Protein AF-A0A838Y4W2-F1 (afdb_monomer_lite)

InterPro domains:
  IPR001387 Cro/C1-type, helix-turn-helix domain [PF01381] (4-53)
  IPR001387 Cro/C1-type, helix-turn-helix domain [PS50943] (4-53)
  IPR001387 Cro/C1-type, helix-turn-helix domain [cd00093] (3-53)
  IPR010982 Lambda repressor-like, DNA-binding domain superfamily [G3DSA:1.10.260.40] (1-65)
  IPR010982 Lambda repressor-like, DNA-binding domain superfamily [SSF47413] (4-65)

Foldseek 3Di:
DQVVQVHDLVRLCVQQVPPDSPQVVCVVVVNDADDPVSQCSNCVSSVHDSVVSVLVSCCSPPVVVSCVVPVD

Radius of gyration: 12.48 Å; chains: 1; bounding box: 28×23×33 Å

Secondary structure (DSSP, 8-state):
--GGGT--HHHHHHHHT-S-HHHHHHHHTTSSPPPGGGHHHHHHHTT--HHHHHHHHHHHH-HHHHHHHH--

Sequence 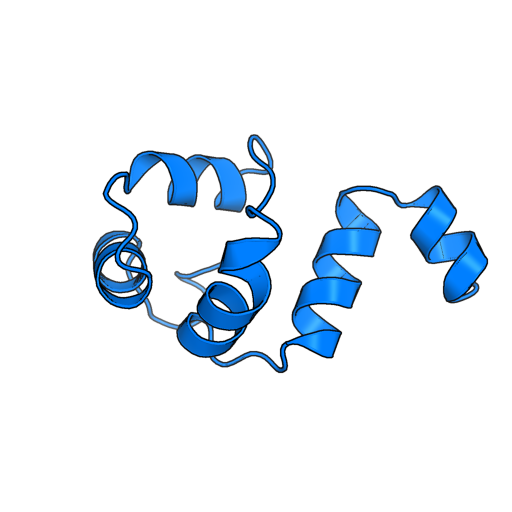(72 aa):
MARQRGLTQKELSKLLELECYTMISGVENGNNRVPPEALVSWAKALRVNPSEFAKRLLSHYEPRYFEAIFGK

Organism: NCBI:txid992267

Structure (mmCIF, N/CA/C/O backbone):
data_AF-A0A838Y4W2-F1
#
_entry.id   AF-A0A838Y4W2-F1
#
loop_
_atom_site.group_PDB
_atom_site.id
_atom_site.type_symbol
_atom_site.label_atom_id
_atom_site.label_alt_id
_atom_site.label_comp_id
_atom_site.label_asym_id
_atom_site.label_entity_id
_atom_site.label_seq_id
_atom_site.pdbx_PDB_ins_code
_atom_site.Cartn_x
_atom_site.Cartn_y
_atom_site.Cartn_z
_atom_site.occupancy
_atom_site.B_iso_or_equiv
_atom_site.auth_seq_id
_atom_site.auth_comp_id
_atom_site.auth_asym_id
_atom_site.auth_atom_id
_atom_site.pdbx_PDB_model_num
ATOM 1 N N . MET A 1 1 ? -7.913 7.817 -3.407 1.00 65.62 1 MET A N 1
ATOM 2 C CA . MET A 1 1 ? -7.797 6.359 -3.161 1.00 65.62 1 MET A CA 1
ATOM 3 C C . MET A 1 1 ? -8.847 5.874 -2.154 1.00 65.62 1 MET A C 1
ATOM 5 O O . MET A 1 1 ? -9.564 4.924 -2.442 1.00 65.62 1 MET A O 1
ATOM 9 N N . ALA A 1 2 ? -9.000 6.562 -1.020 1.00 65.69 2 ALA A N 1
ATOM 10 C CA . ALA A 1 2 ? -9.982 6.298 0.033 1.00 65.69 2 ALA A CA 1
ATOM 11 C C . ALA A 1 2 ? -11.424 6.628 -0.391 1.00 65.69 2 ALA A C 1
ATOM 13 O O . ALA A 1 2 ? -12.325 5.806 -0.236 1.00 65.69 2 ALA A O 1
ATOM 14 N N . ARG A 1 3 ? -11.635 7.790 -1.031 1.00 63.62 3 ARG A N 1
ATOM 15 C CA . ARG A 1 3 ? -12.970 8.231 -1.491 1.00 63.62 3 ARG A CA 1
ATOM 16 C C . ARG A 1 3 ? -13.614 7.275 -2.496 1.00 63.62 3 ARG A C 1
ATOM 18 O O . ARG A 1 3 ? -14.813 7.044 -2.440 1.00 63.62 3 ARG A O 1
ATOM 25 N N . GLN A 1 4 ? -12.809 6.664 -3.369 1.00 67.62 4 GLN A N 1
ATOM 26 C CA . GLN A 1 4 ? -13.271 5.642 -4.322 1.00 67.62 4 GLN A CA 1
ATOM 27 C C . GLN A 1 4 ? -13.744 4.350 -3.632 1.00 67.62 4 GLN A C 1
ATOM 29 O O . GLN A 1 4 ? -14.390 3.519 -4.259 1.00 67.62 4 GLN A O 1
ATOM 34 N N . ARG A 1 5 ? -13.420 4.173 -2.346 1.00 70.44 5 ARG A N 1
ATOM 35 C CA . ARG A 1 5 ? -13.830 3.044 -1.503 1.00 70.44 5 ARG A CA 1
ATOM 36 C C . ARG A 1 5 ? -14.885 3.436 -0.463 1.00 70.44 5 ARG A C 1
ATOM 38 O O . ARG A 1 5 ? -15.169 2.643 0.427 1.00 70.44 5 ARG A O 1
ATOM 45 N N . GLY A 1 6 ? -15.456 4.640 -0.570 1.00 74.75 6 GLY A N 1
ATOM 46 C CA . GLY A 1 6 ? -16.458 5.153 0.367 1.00 74.75 6 GLY A CA 1
ATOM 47 C C . GLY A 1 6 ? -15.896 5.542 1.736 1.00 74.75 6 GLY A C 1
ATOM 48 O O . GLY A 1 6 ? -16.673 5.724 2.663 1.00 74.75 6 GLY A O 1
ATOM 49 N N . LEU A 1 7 ? -14.569 5.665 1.873 1.00 76.25 7 LEU A N 1
ATOM 50 C CA . LEU A 1 7 ? -13.919 6.073 3.118 1.00 76.25 7 LEU A CA 1
ATOM 51 C C . LEU A 1 7 ? -13.531 7.550 3.063 1.00 76.25 7 LEU A C 1
ATOM 53 O O . LEU A 1 7 ? -12.921 8.022 2.095 1.00 76.25 7 LEU A O 1
ATOM 57 N N . THR A 1 8 ? -13.823 8.276 4.136 1.00 80.19 8 THR A N 1
ATOM 58 C CA . THR A 1 8 ? -13.221 9.586 4.382 1.00 80.19 8 THR A CA 1
ATOM 59 C C . THR A 1 8 ? -11.763 9.417 4.818 1.00 80.19 8 THR A C 1
ATOM 61 O O . THR A 1 8 ? -11.370 8.409 5.406 1.00 80.19 8 THR A O 1
ATOM 64 N N . GLN A 1 9 ? -10.928 10.429 4.567 1.00 68.25 9 GLN A N 1
ATOM 65 C CA . GLN A 1 9 ? -9.518 10.415 4.986 1.00 68.25 9 GLN A CA 1
ATOM 66 C C . GLN A 1 9 ? -9.365 10.250 6.510 1.00 68.25 9 GLN A C 1
ATOM 68 O O . GLN A 1 9 ? -8.424 9.613 6.978 1.00 68.25 9 GLN A O 1
ATOM 73 N N . LYS A 1 10 ? -10.325 10.773 7.286 1.00 71.19 10 LYS A N 1
ATOM 74 C CA . LYS A 1 10 ? -10.375 10.653 8.750 1.00 71.19 10 LYS A CA 1
ATOM 75 C C . LYS A 1 10 ? -10.669 9.220 9.204 1.00 71.19 10 LYS A C 1
ATOM 77 O O . LYS A 1 10 ? -10.072 8.755 10.169 1.00 71.19 10 LYS A O 1
ATOM 82 N N . GLU A 1 11 ? -11.564 8.517 8.514 1.00 73.12 11 GLU A N 1
ATOM 83 C CA . GLU A 1 11 ? -11.842 7.099 8.785 1.00 73.12 11 GLU A CA 1
ATOM 84 C C . GLU A 1 11 ? -10.650 6.219 8.415 1.00 73.12 11 GLU A C 1
ATOM 86 O O . GLU A 1 11 ? -10.298 5.319 9.172 1.00 73.12 11 GLU A O 1
ATOM 91 N N . LEU A 1 12 ? -9.976 6.524 7.304 1.00 74.44 12 LEU A N 1
ATOM 92 C CA . LEU A 1 12 ? -8.768 5.806 6.909 1.00 74.44 12 LEU A CA 1
ATOM 93 C C . LEU A 1 12 ? -7.613 6.022 7.906 1.00 74.44 12 LEU A C 1
ATOM 95 O O . LEU A 1 12 ? -6.928 5.065 8.243 1.00 74.44 12 LEU A O 1
ATOM 99 N N . SER A 1 13 ? -7.432 7.235 8.440 1.00 72.50 13 SER A N 1
ATOM 100 C CA . SER A 1 13 ? -6.431 7.512 9.489 1.00 72.50 13 SER A CA 1
ATOM 101 C C . SER A 1 13 ? -6.690 6.707 10.762 1.00 72.50 13 SER A C 1
ATOM 103 O O . SER A 1 13 ? -5.759 6.101 11.286 1.00 72.50 13 SER A O 1
ATOM 105 N N . LYS A 1 14 ? -7.951 6.613 11.206 1.00 73.25 14 LYS A N 1
ATOM 106 C CA . LYS A 1 14 ? -8.325 5.779 12.359 1.00 73.25 14 LYS A CA 1
ATOM 107 C C . LYS A 1 14 ? -8.044 4.293 12.132 1.00 73.25 14 LYS A C 1
ATOM 109 O O . LYS A 1 14 ? -7.609 3.620 13.053 1.00 73.25 14 LYS A O 1
ATOM 114 N N . LEU A 1 15 ? -8.294 3.791 10.923 1.00 71.62 15 LEU A N 1
ATOM 115 C CA . LEU A 1 15 ? -8.058 2.387 10.565 1.00 71.62 15 LEU A CA 1
ATOM 116 C C . LEU A 1 15 ? -6.576 2.019 10.466 1.00 71.62 15 LEU A C 1
ATOM 118 O O . LEU A 1 15 ? -6.235 0.844 10.568 1.00 71.62 15 LEU A O 1
ATOM 122 N N . LEU A 1 16 ? -5.717 3.000 10.208 1.00 70.94 16 LEU A N 1
ATOM 123 C CA . LEU A 1 16 ? -4.287 2.784 10.024 1.00 70.94 16 LEU A CA 1
ATOM 124 C C . LEU A 1 16 ? -3.469 3.093 11.277 1.00 70.94 16 LEU A C 1
ATOM 126 O O . LEU A 1 16 ? -2.257 2.922 11.227 1.00 70.94 16 LEU A O 1
ATOM 130 N N . GLU A 1 17 ? -4.107 3.572 12.354 1.00 66.00 17 GLU A N 1
ATOM 131 C CA . GLU A 1 17 ? -3.436 4.071 13.568 1.00 66.00 17 GLU A CA 1
ATOM 132 C C . GLU A 1 17 ? -2.323 5.091 13.252 1.00 66.00 17 GLU A C 1
ATOM 134 O O . GLU A 1 17 ? -1.385 5.293 14.015 1.00 66.00 17 GLU A O 1
ATOM 139 N N . LEU A 1 18 ? -2.426 5.760 12.098 1.00 61.62 18 LEU A N 1
ATOM 140 C CA . LEU A 1 18 ? -1.467 6.762 11.658 1.00 61.62 18 LEU A CA 1
ATOM 141 C C . LEU A 1 18 ? -1.883 8.106 12.248 1.00 61.62 18 LEU A C 1
ATOM 143 O O . LEU A 1 18 ? -2.941 8.639 11.899 1.00 61.62 18 LEU A O 1
ATOM 147 N N . GLU A 1 19 ? -1.019 8.672 13.090 1.00 51.00 19 GLU A N 1
ATOM 148 C CA . GLU A 1 19 ? -1.246 9.947 13.787 1.00 51.00 19 GLU A CA 1
ATOM 149 C C . GLU A 1 19 ? -1.430 11.156 12.847 1.00 51.00 19 GLU A C 1
ATOM 151 O O . GLU A 1 19 ? -1.911 12.206 13.271 1.00 51.00 19 GLU A O 1
ATOM 156 N N . CYS A 1 20 ? -1.130 11.028 11.550 1.00 55.31 20 CYS A N 1
ATOM 157 C CA . CYS A 1 20 ? -1.129 12.155 10.617 1.00 55.31 20 CYS A CA 1
ATOM 158 C C . CYS A 1 20 ? -2.053 11.929 9.412 1.00 55.31 20 CYS A C 1
ATOM 160 O O . CYS A 1 20 ? -1.659 11.358 8.394 1.00 55.31 20 CYS A O 1
ATOM 162 N N . TYR A 1 21 ? -3.268 12.485 9.472 1.00 53.47 21 TYR A N 1
ATOM 163 C CA . TYR A 1 21 ? -4.195 12.568 8.329 1.00 53.47 21 TYR A CA 1
ATOM 164 C C . TYR A 1 21 ? -3.589 13.292 7.102 1.00 53.47 21 TYR A C 1
ATOM 166 O O . TYR A 1 21 ? -4.028 13.081 5.971 1.00 53.47 21 TYR A O 1
ATOM 174 N N . THR A 1 22 ? -2.554 14.114 7.306 1.00 56.84 22 THR A N 1
ATOM 175 C CA . THR A 1 22 ? -1.783 14.800 6.256 1.00 56.84 22 THR A CA 1
ATOM 176 C C . THR A 1 22 ? -0.943 13.839 5.416 1.00 56.84 22 THR A C 1
ATOM 178 O O . THR A 1 22 ? -0.783 14.057 4.215 1.00 56.84 22 THR A O 1
ATOM 181 N N . MET A 1 23 ? -0.466 12.732 5.996 1.00 63.78 23 MET A N 1
ATOM 182 C CA . MET A 1 23 ? 0.237 11.698 5.232 1.00 63.78 23 MET A CA 1
ATOM 183 C C . MET A 1 23 ? -0.694 11.027 4.227 1.00 63.78 23 MET A C 1
ATOM 185 O O . MET A 1 23 ? -0.277 10.736 3.109 1.00 63.78 23 MET A O 1
ATOM 189 N N . ILE A 1 24 ? -1.969 10.853 4.585 1.00 69.00 24 ILE A N 1
ATOM 190 C CA . ILE A 1 24 ? -2.960 10.259 3.688 1.00 69.00 24 ILE A CA 1
ATOM 191 C C . ILE A 1 24 ? -3.205 11.155 2.479 1.00 69.00 24 ILE A C 1
ATOM 193 O O . ILE A 1 24 ? -3.172 10.659 1.358 1.00 69.00 24 ILE A 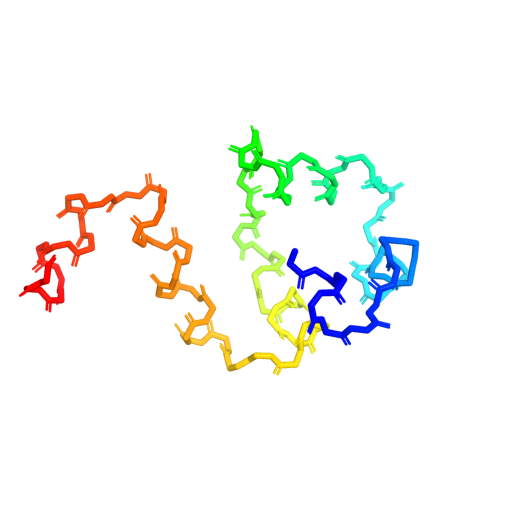O 1
ATOM 197 N N . SER A 1 25 ? -3.395 12.464 2.673 1.00 68.06 25 SER A N 1
ATOM 198 C CA . SER A 1 25 ? -3.603 13.369 1.533 1.00 68.06 25 SER A CA 1
ATOM 199 C C . SER A 1 25 ? -2.357 13.469 0.647 1.00 68.06 25 SER A C 1
ATOM 201 O O . SER A 1 25 ? -2.480 13.492 -0.575 1.00 68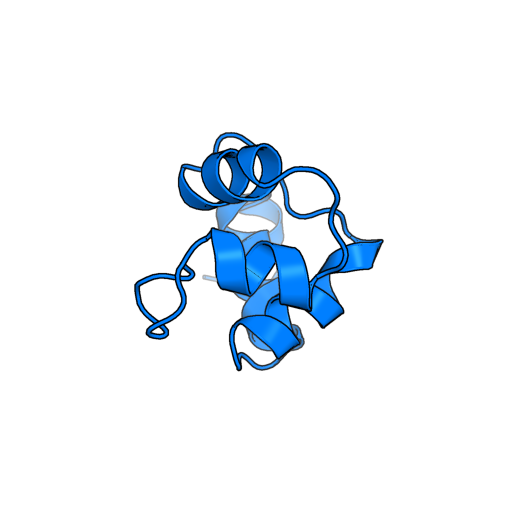.06 25 SER A O 1
ATOM 203 N N . GLY A 1 26 ? -1.157 13.444 1.239 1.00 72.50 26 GLY A N 1
ATOM 204 C CA . GLY A 1 26 ? 0.098 13.401 0.493 1.00 72.50 26 GLY A CA 1
ATOM 205 C C . GLY A 1 26 ? 0.221 12.145 -0.370 1.00 72.50 26 GLY A C 1
ATOM 206 O O . GLY A 1 26 ? 0.568 12.250 -1.541 1.00 72.50 26 GLY A O 1
ATOM 207 N N . VAL A 1 27 ? -0.127 10.972 0.166 1.00 74.12 27 VAL A N 1
ATOM 208 C CA . VAL A 1 27 ? -0.154 9.714 -0.601 1.00 74.12 27 VAL A CA 1
ATOM 209 C C . VAL A 1 27 ? -1.226 9.750 -1.689 1.00 74.12 27 VAL A C 1
ATOM 211 O O . VAL A 1 27 ? -0.964 9.365 -2.826 1.00 74.12 27 VAL A O 1
ATOM 214 N N . GLU A 1 28 ? -2.430 10.233 -1.378 1.00 73.56 28 GLU A N 1
ATOM 215 C CA . GLU A 1 28 ? -3.525 10.302 -2.351 1.00 73.56 28 GLU A CA 1
ATOM 216 C C . GLU A 1 28 ? -3.244 11.257 -3.515 1.00 73.56 28 GLU A C 1
ATOM 218 O O . GLU A 1 28 ? -3.721 11.002 -4.620 1.00 73.56 28 GLU A O 1
ATOM 223 N N . ASN A 1 29 ? -2.466 12.313 -3.273 1.00 74.44 29 ASN A N 1
ATOM 224 C CA . ASN A 1 29 ? -2.050 13.282 -4.285 1.00 74.44 29 ASN A CA 1
ATOM 225 C C . ASN A 1 29 ? -0.716 12.914 -4.963 1.00 74.44 29 ASN A C 1
ATOM 227 O O . ASN A 1 29 ? -0.256 13.655 -5.824 1.00 74.44 29 ASN A O 1
ATOM 231 N N . GLY A 1 30 ? -0.088 11.793 -4.584 1.00 71.69 30 GLY A N 1
ATOM 232 C CA . GLY A 1 30 ? 1.187 11.337 -5.151 1.00 71.69 30 GLY A CA 1
ATOM 233 C C . GLY A 1 30 ? 2.434 12.063 -4.631 1.00 71.69 30 GLY A C 1
ATOM 234 O O . GLY A 1 30 ? 3.527 11.811 -5.125 1.00 71.69 30 GLY A O 1
ATOM 235 N N . ASN A 1 31 ? 2.296 12.922 -3.620 1.00 78.00 31 ASN A N 1
ATOM 236 C CA . ASN A 1 31 ? 3.404 13.667 -3.017 1.00 78.00 31 ASN A CA 1
ATOM 237 C C . ASN A 1 31 ? 4.224 12.824 -2.027 1.00 78.00 31 ASN A C 1
ATOM 239 O O . ASN A 1 31 ? 5.393 13.120 -1.809 1.00 78.00 31 ASN A O 1
ATOM 243 N N . ASN A 1 32 ? 3.627 11.781 -1.435 1.00 81.94 32 ASN A N 1
ATOM 244 C CA . ASN A 1 32 ? 4.286 10.897 -0.469 1.00 81.94 32 ASN A CA 1
ATOM 245 C C . ASN A 1 32 ? 4.166 9.423 -0.875 1.00 81.94 32 ASN A C 1
ATOM 247 O O . ASN A 1 32 ? 3.149 8.991 -1.425 1.00 81.94 32 ASN A O 1
ATOM 251 N N . ARG A 1 33 ? 5.188 8.627 -0.540 1.00 87.69 33 ARG A N 1
ATOM 252 C CA . ARG A 1 33 ? 5.121 7.163 -0.641 1.00 87.69 33 ARG A CA 1
ATOM 253 C C . ARG A 1 33 ? 4.367 6.580 0.557 1.00 87.69 33 ARG A C 1
ATOM 255 O O . ARG A 1 33 ? 4.439 7.115 1.660 1.00 87.69 33 ARG A O 1
ATOM 262 N N . VAL A 1 34 ? 3.666 5.467 0.346 1.00 87.94 34 VAL A N 1
ATOM 263 C CA . VAL A 1 34 ? 3.165 4.632 1.446 1.00 87.94 34 VAL A CA 1
ATOM 264 C C . VAL A 1 34 ? 4.377 4.018 2.159 1.00 87.94 34 VAL A C 1
ATOM 266 O O . VAL A 1 34 ? 5.205 3.411 1.474 1.00 87.94 34 VAL A O 1
ATOM 269 N N . PRO A 1 35 ? 4.497 4.142 3.495 1.00 85.44 35 PRO A N 1
ATOM 270 C CA . PRO A 1 35 ? 5.555 3.472 4.244 1.00 85.44 35 PRO A CA 1
ATOM 271 C C . PRO A 1 35 ? 5.501 1.951 4.013 1.00 85.44 35 PRO A C 1
ATOM 273 O O . PRO A 1 35 ? 4.409 1.376 4.115 1.00 85.44 35 PRO A O 1
ATOM 276 N N . PRO A 1 36 ? 6.621 1.282 3.683 1.00 83.75 36 PRO A N 1
ATOM 277 C CA . PRO A 1 36 ? 6.639 -0.156 3.396 1.00 83.75 36 PRO A CA 1
ATOM 278 C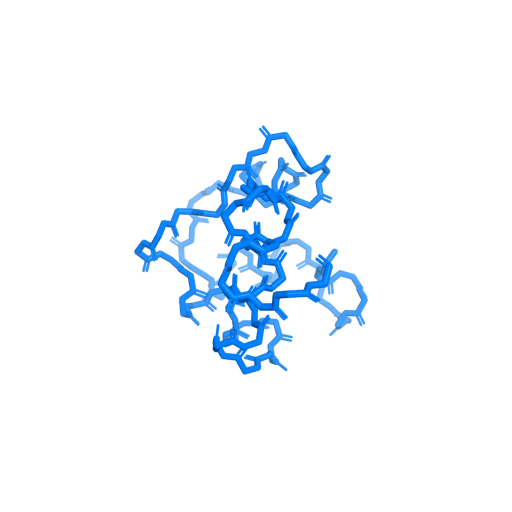 C . PRO A 1 36 ? 6.005 -1.014 4.499 1.00 83.75 36 PRO A C 1
ATOM 280 O O . PRO A 1 36 ? 5.228 -1.925 4.214 1.00 83.75 36 PRO A O 1
ATOM 283 N N . GLU A 1 37 ? 6.270 -0.675 5.757 1.00 83.50 37 GLU A N 1
ATOM 284 C CA . GLU A 1 37 ? 5.730 -1.314 6.957 1.00 83.50 37 GLU A CA 1
ATOM 285 C C . GLU A 1 37 ? 4.204 -1.178 7.075 1.00 83.50 37 GLU A C 1
ATOM 287 O O . GLU A 1 37 ? 3.535 -2.058 7.617 1.00 83.50 37 GLU A O 1
ATOM 292 N N . ALA A 1 38 ? 3.630 -0.114 6.508 1.00 84.75 38 ALA A N 1
ATOM 293 C CA . ALA A 1 38 ? 2.199 0.155 6.547 1.00 84.75 38 ALA A CA 1
ATOM 294 C C . ALA A 1 38 ? 1.452 -0.416 5.328 1.00 84.75 38 ALA A C 1
ATOM 296 O O . ALA A 1 38 ? 0.220 -0.405 5.308 1.00 84.75 38 ALA A O 1
ATOM 297 N N . LEU A 1 39 ? 2.153 -0.943 4.317 1.00 89.31 39 LEU A N 1
ATOM 298 C CA . LEU A 1 39 ? 1.569 -1.356 3.035 1.00 89.31 39 LEU A CA 1
ATOM 299 C C . LEU A 1 39 ? 0.387 -2.318 3.199 1.00 89.31 39 LEU A C 1
ATOM 301 O O . LEU A 1 39 ? -0.669 -2.128 2.590 1.00 89.31 39 LEU A O 1
ATOM 305 N N . VAL A 1 40 ? 0.549 -3.351 4.029 1.00 88.19 40 VAL A N 1
ATOM 306 C CA . VAL A 1 40 ? -0.493 -4.367 4.243 1.00 88.19 40 VAL A CA 1
ATOM 307 C C . VAL A 1 40 ? -1.700 -3.763 4.958 1.00 88.19 40 VAL A C 1
ATOM 309 O O . VAL A 1 40 ? -2.839 -4.061 4.592 1.00 88.19 40 VAL A O 1
ATOM 312 N N . SER A 1 41 ? -1.470 -2.893 5.941 1.00 87.19 41 SER A N 1
ATOM 313 C CA . SER A 1 41 ? -2.529 -2.183 6.664 1.00 87.19 41 SER A CA 1
ATOM 314 C C . SER A 1 41 ? -3.316 -1.268 5.726 1.00 87.19 41 SER A C 1
ATOM 316 O O . SER A 1 41 ? -4.545 -1.301 5.728 1.00 87.19 41 SER A O 1
ATOM 318 N N . TRP A 1 42 ? -2.627 -0.543 4.842 1.00 88.12 42 TRP A N 1
ATOM 319 C CA . TRP A 1 42 ? -3.235 0.274 3.789 1.00 88.12 42 TRP A CA 1
ATOM 320 C C . TRP A 1 42 ? -4.095 -0.547 2.833 1.00 88.12 42 TRP A C 1
ATOM 322 O O . TRP A 1 42 ? -5.249 -0.196 2.582 1.00 88.12 42 TRP A O 1
ATOM 332 N N . ALA A 1 43 ? -3.572 -1.669 2.341 1.00 89.94 43 ALA A N 1
ATOM 333 C CA . ALA A 1 43 ? -4.323 -2.557 1.465 1.00 89.94 43 ALA A CA 1
ATOM 334 C C . ALA A 1 43 ? -5.595 -3.087 2.149 1.00 89.94 43 ALA A C 1
ATOM 336 O O . ALA A 1 43 ? -6.682 -3.020 1.569 1.00 89.94 43 ALA A O 1
ATOM 337 N N . LYS A 1 44 ? -5.484 -3.539 3.406 1.00 87.69 44 LYS A N 1
ATOM 338 C CA . LYS A 1 44 ? -6.622 -4.012 4.210 1.00 87.69 44 LYS A CA 1
ATOM 339 C C . LYS A 1 44 ? -7.659 -2.913 4.430 1.00 87.69 44 LYS A C 1
ATOM 341 O O . LYS A 1 44 ? -8.841 -3.145 4.180 1.00 87.69 44 LYS A O 1
ATOM 346 N N . ALA A 1 45 ? -7.228 -1.718 4.831 1.00 85.94 45 ALA A N 1
ATOM 347 C CA . ALA A 1 45 ? -8.122 -0.590 5.072 1.00 85.94 45 ALA A CA 1
ATOM 348 C C . ALA A 1 45 ? -8.869 -0.168 3.795 1.00 85.94 45 ALA A C 1
ATOM 350 O O . ALA A 1 45 ? -10.067 0.099 3.833 1.00 85.94 45 ALA A O 1
ATOM 351 N N . LEU A 1 46 ? -8.198 -0.208 2.639 1.00 84.88 46 LEU A N 1
ATOM 352 C CA . LEU A 1 46 ? -8.798 0.068 1.328 1.00 84.88 46 LEU A CA 1
ATOM 353 C C . LEU A 1 46 ? -9.576 -1.122 0.736 1.00 84.88 46 LEU A C 1
ATOM 355 O O . LEU A 1 46 ? -10.165 -0.999 -0.345 1.00 84.88 46 LEU A O 1
ATOM 359 N N . ARG A 1 47 ? -9.601 -2.271 1.425 1.00 88.75 47 ARG A N 1
ATOM 360 C CA . ARG A 1 47 ? -10.214 -3.528 0.965 1.00 88.75 47 ARG A CA 1
ATOM 361 C C . ARG A 1 47 ? -9.686 -3.956 -0.410 1.00 88.75 47 ARG A C 1
ATOM 363 O O . ARG A 1 47 ? -10.446 -4.299 -1.318 1.00 88.75 47 ARG A O 1
ATOM 370 N N . VAL A 1 48 ? -8.371 -3.873 -0.579 1.00 90.75 48 VAL A N 1
ATOM 371 C CA . VAL A 1 48 ? -7.633 -4.317 -1.766 1.00 90.75 48 VAL A CA 1
ATOM 372 C C . VAL A 1 48 ? -6.733 -5.477 -1.363 1.00 90.75 48 VAL A C 1
ATOM 374 O O . VAL A 1 48 ? -6.213 -5.514 -0.249 1.00 90.75 48 VAL A O 1
ATOM 377 N N . ASN A 1 49 ? -6.530 -6.434 -2.267 1.00 95.44 49 ASN A N 1
ATOM 378 C CA . ASN A 1 49 ? -5.524 -7.465 -2.056 1.00 95.44 49 ASN A CA 1
ATOM 379 C C . ASN A 1 49 ? -4.128 -6.808 -1.885 1.00 95.44 49 ASN A C 1
ATOM 381 O O . ASN A 1 49 ? -3.764 -5.974 -2.717 1.00 95.44 49 ASN A O 1
ATOM 385 N N . PRO A 1 50 ? -3.337 -7.165 -0.854 1.00 93.75 50 PRO A N 1
ATOM 386 C CA . PRO A 1 50 ? -2.030 -6.548 -0.615 1.00 93.75 50 PRO A CA 1
ATOM 387 C C . PRO A 1 50 ? -1.049 -6.645 -1.784 1.00 93.75 50 PRO A C 1
ATOM 389 O O . PRO A 1 50 ? -0.353 -5.673 -2.063 1.00 93.75 50 PRO A O 1
ATOM 392 N N . SER A 1 51 ? -1.019 -7.767 -2.505 1.00 94.62 51 SER A N 1
ATOM 393 C CA . SER A 1 51 ? -0.141 -7.947 -3.666 1.00 94.62 51 SER A CA 1
ATOM 394 C C . SER A 1 51 ? -0.559 -7.056 -4.835 1.00 94.62 51 SER A C 1
ATOM 396 O O . SER A 1 51 ? 0.291 -6.439 -5.468 1.00 94.62 51 SER A O 1
ATOM 398 N N . GLU A 1 52 ? -1.863 -6.926 -5.090 1.00 93.81 52 GLU A N 1
ATOM 399 C CA . GLU A 1 52 ? -2.386 -6.008 -6.114 1.00 93.81 52 GLU A CA 1
ATOM 400 C C . GLU A 1 52 ? -2.119 -4.543 -5.743 1.00 93.81 52 GLU A C 1
ATOM 402 O O . GLU A 1 52 ? -1.751 -3.729 -6.590 1.00 93.81 52 GLU A O 1
ATOM 407 N N . PHE A 1 53 ? -2.259 -4.203 -4.461 1.00 93.06 53 PHE A N 1
ATOM 408 C CA . PHE A 1 53 ? -1.934 -2.875 -3.957 1.00 93.06 53 PHE A CA 1
ATOM 409 C C . PHE A 1 53 ? -0.443 -2.561 -4.133 1.00 93.06 53 PHE A C 1
ATOM 411 O O . PHE A 1 53 ? -0.107 -1.543 -4.735 1.00 93.06 53 PHE A O 1
ATOM 418 N N . ALA A 1 54 ? 0.446 -3.466 -3.709 1.00 93.56 54 ALA A N 1
ATOM 419 C CA . ALA A 1 54 ? 1.892 -3.337 -3.889 1.00 93.56 54 ALA A CA 1
ATOM 420 C C . AL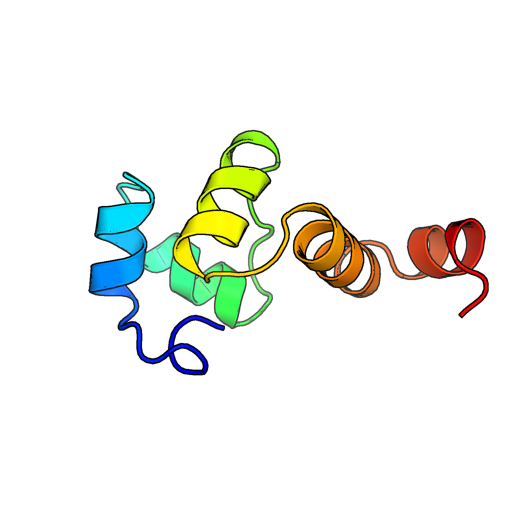A A 1 54 ? 2.278 -3.193 -5.365 1.00 93.56 54 ALA A C 1
ATOM 422 O O . ALA A 1 54 ? 3.081 -2.332 -5.715 1.00 93.56 54 ALA A O 1
ATOM 423 N N . LYS A 1 55 ? 1.662 -3.995 -6.240 1.00 93.88 55 LYS A N 1
ATOM 424 C CA . LYS A 1 55 ? 1.891 -3.947 -7.683 1.00 93.88 55 LYS A CA 1
ATOM 425 C C . LYS A 1 55 ? 1.548 -2.573 -8.267 1.00 93.88 55 LYS A C 1
ATOM 427 O O . LYS A 1 55 ? 2.350 -2.017 -9.011 1.00 93.88 55 LYS A O 1
ATOM 432 N N . ARG A 1 56 ? 0.401 -1.997 -7.890 1.00 91.31 56 ARG A N 1
ATOM 433 C CA . ARG A 1 56 ? 0.011 -0.635 -8.302 1.00 91.31 56 ARG A CA 1
ATOM 434 C C . ARG A 1 56 ? 0.953 0.432 -7.756 1.00 91.31 56 ARG A C 1
ATOM 436 O O . ARG A 1 56 ? 1.302 1.362 -8.474 1.00 91.31 56 ARG A O 1
ATOM 443 N N . LEU A 1 57 ? 1.376 0.312 -6.498 1.00 91.88 57 LEU A N 1
ATOM 444 C CA . LEU A 1 57 ? 2.358 1.239 -5.937 1.00 91.88 57 LEU A CA 1
ATOM 445 C C . LEU A 1 57 ? 3.677 1.170 -6.712 1.00 91.88 57 LEU A C 1
ATOM 447 O O . LEU A 1 57 ? 4.211 2.210 -7.079 1.00 91.88 57 LEU A O 1
ATOM 451 N N . LEU A 1 58 ? 4.157 -0.033 -7.044 1.00 92.69 58 LEU A N 1
ATOM 452 C CA . LEU A 1 58 ? 5.392 -0.213 -7.803 1.00 92.69 58 LEU A CA 1
ATOM 453 C C . LEU A 1 58 ? 5.311 0.405 -9.206 1.00 92.69 58 LEU A C 1
ATOM 455 O O . LEU A 1 58 ? 6.257 1.078 -9.603 1.00 92.69 58 LEU A O 1
ATOM 459 N N . SER A 1 59 ? 4.184 0.265 -9.923 1.00 91.44 59 SER A N 1
ATOM 460 C CA . SER A 1 59 ? 4.021 0.915 -11.238 1.00 91.44 59 SER A CA 1
ATOM 461 C C . SER A 1 59 ? 4.105 2.437 -11.174 1.00 91.44 59 SER A C 1
ATOM 463 O O . SER A 1 59 ? 4.502 3.066 -12.149 1.00 91.44 59 SER A O 1
ATOM 465 N N . HIS A 1 60 ? 3.727 3.037 -10.042 1.00 88.75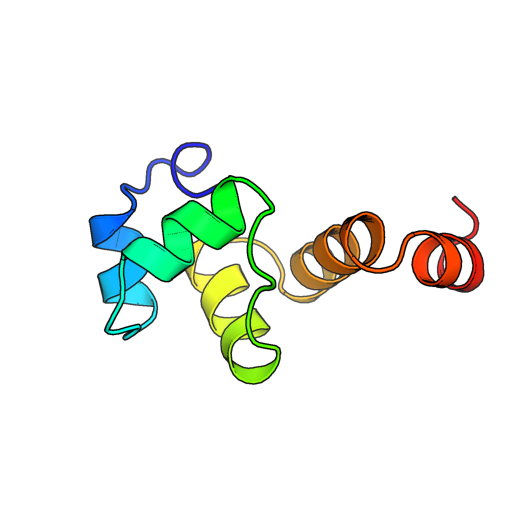 60 HIS A N 1
ATOM 466 C CA . HIS A 1 60 ? 3.773 4.487 -9.860 1.00 88.75 60 HIS A CA 1
ATOM 467 C C . HIS A 1 60 ? 5.103 4.978 -9.277 1.00 88.75 60 HIS A C 1
ATOM 469 O O . HIS A 1 60 ? 5.569 6.047 -9.657 1.00 88.75 60 HIS A O 1
ATOM 475 N N . TYR A 1 61 ? 5.709 4.228 -8.356 1.00 90.56 61 TYR A N 1
ATOM 476 C CA . TYR A 1 61 ? 6.940 4.634 -7.675 1.00 90.56 61 TYR A CA 1
ATOM 477 C C . TYR A 1 61 ? 8.192 4.331 -8.488 1.00 90.56 61 TYR A C 1
ATOM 479 O O . TYR A 1 61 ? 9.124 5.126 -8.470 1.00 90.56 61 TYR A O 1
ATOM 487 N N . GLU A 1 62 ? 8.211 3.189 -9.175 1.00 92.88 62 GLU A N 1
ATOM 488 C CA . GLU A 1 62 ? 9.395 2.638 -9.830 1.00 92.88 62 GLU A CA 1
ATOM 489 C C . GLU A 1 62 ? 9.006 2.006 -11.185 1.00 92.88 62 GLU A C 1
ATOM 491 O O . GLU A 1 62 ? 9.117 0.789 -11.365 1.00 92.88 62 GLU A O 1
ATOM 496 N N . PRO A 1 63 ? 8.533 2.799 -12.167 1.00 92.69 63 PRO A N 1
ATOM 497 C CA . PRO A 1 63 ? 7.948 2.278 -13.407 1.00 92.69 63 PRO A CA 1
ATOM 498 C C . PRO A 1 63 ? 8.908 1.389 -14.209 1.00 92.69 63 PRO A C 1
ATOM 500 O O . PRO A 1 63 ? 8.475 0.400 -14.787 1.00 92.69 63 PRO A O 1
ATOM 503 N N . ARG A 1 64 ? 10.219 1.668 -14.182 1.00 96.25 64 ARG A N 1
ATOM 504 C CA . ARG A 1 64 ? 11.224 0.824 -14.858 1.00 96.25 64 ARG A CA 1
ATOM 505 C C . ARG A 1 64 ? 11.388 -0.545 -14.198 1.00 96.25 64 ARG A C 1
ATOM 507 O O . ARG A 1 64 ? 11.560 -1.541 -14.889 1.00 96.25 64 ARG A O 1
ATOM 514 N N . TYR A 1 65 ? 11.323 -0.607 -12.867 1.00 95.50 65 TYR A N 1
ATOM 515 C CA . TYR A 1 65 ? 11.331 -1.886 -12.151 1.00 95.50 65 TYR A CA 1
ATOM 516 C C . TYR A 1 65 ? 10.035 -2.650 -12.404 1.00 95.50 65 TYR A C 1
ATOM 518 O O . TYR A 1 65 ? 10.061 -3.861 -12.591 1.00 95.50 65 TYR A O 1
ATOM 526 N N . PHE A 1 66 ? 8.906 -1.944 -12.441 1.00 95.69 66 PHE A N 1
ATOM 527 C CA . PHE A 1 66 ? 7.628 -2.541 -12.794 1.00 95.69 66 PHE A CA 1
ATOM 528 C C . PHE A 1 66 ? 7.654 -3.156 -14.200 1.00 95.69 66 PHE A C 1
ATOM 530 O O . PHE A 1 66 ? 7.264 -4.311 -14.351 1.00 95.69 66 PHE A O 1
ATOM 537 N N . GLU A 1 67 ? 8.160 -2.428 -15.197 1.00 96.00 67 GLU A N 1
ATOM 538 C CA . GLU A 1 67 ? 8.333 -2.920 -16.569 1.00 96.00 67 GLU A CA 1
ATOM 539 C C . GLU A 1 67 ? 9.277 -4.128 -16.608 1.00 96.00 67 GLU A C 1
ATOM 541 O O . GLU A 1 67 ? 8.936 -5.160 -17.178 1.00 96.00 67 GLU A O 1
ATOM 546 N N . ALA A 1 68 ? 10.420 -4.063 -15.920 1.00 96.56 68 ALA A N 1
ATOM 547 C CA . ALA A 1 68 ? 11.367 -5.175 -15.864 1.00 96.56 68 ALA A CA 1
ATOM 548 C C . ALA A 1 68 ? 10.783 -6.444 -15.209 1.00 96.56 68 ALA A C 1
ATOM 550 O O . ALA A 1 68 ? 11.111 -7.554 -15.620 1.00 96.56 68 ALA A O 1
ATOM 551 N N . ILE A 1 69 ? 9.927 -6.296 -14.190 1.00 94.81 69 ILE A N 1
ATOM 552 C CA . ILE A 1 69 ? 9.333 -7.420 -13.448 1.00 94.81 69 ILE A CA 1
ATOM 553 C C . ILE A 1 69 ? 8.081 -7.972 -14.148 1.00 94.81 69 ILE A C 1
ATOM 555 O O . ILE A 1 69 ? 7.827 -9.175 -14.089 1.00 94.81 69 ILE A O 1
ATOM 559 N N . PHE A 1 70 ? 7.271 -7.116 -14.780 1.00 93.12 70 PHE A N 1
ATOM 560 C CA . PHE A 1 70 ? 5.944 -7.483 -15.291 1.00 93.12 70 PHE A CA 1
ATOM 561 C C . PHE A 1 70 ? 5.772 -7.350 -16.810 1.00 93.12 70 PHE A C 1
ATOM 563 O O . PHE A 1 70 ? 4.718 -7.748 -17.310 1.00 93.12 70 PHE A O 1
ATOM 570 N N . GLY A 1 71 ? 6.760 -6.819 -17.535 1.00 86.56 71 GLY A N 1
ATOM 571 C CA . GLY A 1 71 ? 6.765 -6.713 -18.998 1.00 86.56 71 GLY A CA 1
ATOM 572 C C . GLY A 1 71 ? 5.626 -5.870 -19.578 1.00 86.56 71 GLY A C 1
ATOM 573 O O . GLY A 1 71 ? 5.095 -6.222 -20.629 1.00 86.56 71 GLY A O 1
ATOM 574 N N . LYS A 1 72 ? 5.190 -4.825 -18.865 1.00 58.81 72 LYS A N 1
ATOM 575 C CA . LYS A 1 72 ? 4.088 -3.935 -19.256 1.00 58.81 72 LYS A CA 1
ATOM 576 C C . LYS A 1 72 ? 4.531 -2.492 -19.365 1.00 58.81 72 LYS A C 1
ATOM 578 O O . LYS A 1 72 ? 5.267 -2.072 -18.446 1.00 58.81 72 LYS A O 1
#

pLDDT: mean 80.67, std 12.35, range [51.0, 96.56]